Protein AF-A0A2V8TB92-F1 (afdb_monomer_lite)

Foldseek 3Di:
DWFDPDPPDIDDPDDDDPPDDDDVVCLVVVDPVTDDDDDPDPDDDDDDDNVRQVVVCVVPVVVVVVVVVNVVVVVVVVVVVVVVVVVVVVVVD

Sequence (93 aa):
MCRRAGERSSIVMEIYSADEFFGESSLVEPTSPREIAVALENTSLMSWTAAEIEQQVERQPEMGLAFIQMLARRLLDYEARIESLNREKCRER

Structure (mmCIF, N/CA/C/O backbone):
data_AF-A0A2V8TB92-F1
#
_entry.id   AF-A0A2V8TB92-F1
#
loop_
_atom_site.group_PDB
_atom_site.id
_atom_site.type_symbol
_atom_site.label_atom_id
_atom_site.label_alt_id
_atom_site.label_comp_id
_atom_site.label_asym_id
_atom_site.label_entity_id
_atom_site.label_seq_id
_atom_site.pdbx_PDB_ins_code
_atom_site.Cartn_x
_atom_site.Cartn_y
_atom_site.Cartn_z
_atom_site.occupancy
_atom_site.B_iso_or_equiv
_atom_site.auth_seq_id
_atom_site.auth_comp_id
_atom_site.auth_asym_id
_atom_site.auth_atom_id
_atom_site.pdbx_PDB_model_num
ATOM 1 N N . MET A 1 1 ? -0.721 -1.978 -9.502 1.00 84.88 1 MET A N 1
ATOM 2 C CA . MET A 1 1 ? -0.657 -0.500 -9.488 1.00 84.88 1 MET A CA 1
ATOM 3 C C . MET A 1 1 ? 0.168 -0.006 -10.665 1.00 84.88 1 MET A C 1
ATOM 5 O O . MET A 1 1 ? 1.247 -0.531 -10.932 1.00 84.88 1 MET A O 1
ATOM 9 N N . CYS A 1 2 ? -0.331 1.013 -11.355 1.00 84.81 2 CYS A N 1
ATOM 10 C CA . CYS A 1 2 ? 0.333 1.662 -12.476 1.00 84.81 2 CYS A CA 1
ATOM 11 C C . CYS A 1 2 ? 0.446 3.166 -12.223 1.00 84.81 2 CYS A C 1
ATOM 13 O O . CYS A 1 2 ? -0.466 3.776 -11.662 1.00 84.81 2 CYS A O 1
ATOM 15 N N . ARG A 1 3 ? 1.536 3.773 -12.696 1.00 83.19 3 ARG A N 1
ATOM 16 C CA . ARG A 1 3 ? 1.706 5.227 -12.717 1.00 83.19 3 ARG A CA 1
ATOM 17 C C . ARG A 1 3 ? 1.578 5.748 -14.140 1.00 83.19 3 ARG A C 1
ATOM 19 O O . ARG A 1 3 ? 2.189 5.210 -15.065 1.00 83.19 3 ARG A O 1
ATOM 26 N N . ARG A 1 4 ? 0.800 6.811 -14.330 1.00 81.31 4 ARG A N 1
ATOM 27 C CA . ARG A 1 4 ? 0.661 7.463 -15.637 1.00 81.31 4 ARG A CA 1
ATOM 28 C C . ARG A 1 4 ? 1.918 8.279 -15.954 1.00 81.31 4 ARG A C 1
ATOM 30 O O . ARG A 1 4 ? 2.268 9.187 -15.204 1.00 81.31 4 ARG A O 1
ATOM 37 N N . ALA A 1 5 ? 2.596 7.936 -17.048 1.00 75.69 5 ALA A N 1
ATOM 38 C CA . ALA A 1 5 ? 3.829 8.579 -17.509 1.00 75.69 5 ALA A CA 1
ATOM 39 C C . ALA A 1 5 ? 3.578 9.637 -18.605 1.00 75.69 5 ALA A C 1
ATOM 41 O O . ALA A 1 5 ? 4.407 10.520 -18.807 1.00 75.69 5 ALA A O 1
ATOM 42 N N . GLY A 1 6 ? 2.421 9.583 -19.271 1.00 73.81 6 GLY A N 1
ATOM 43 C CA . GLY A 1 6 ? 1.946 10.535 -20.281 1.00 73.81 6 GLY A CA 1
ATOM 44 C C . GLY A 1 6 ? 0.487 10.244 -20.653 1.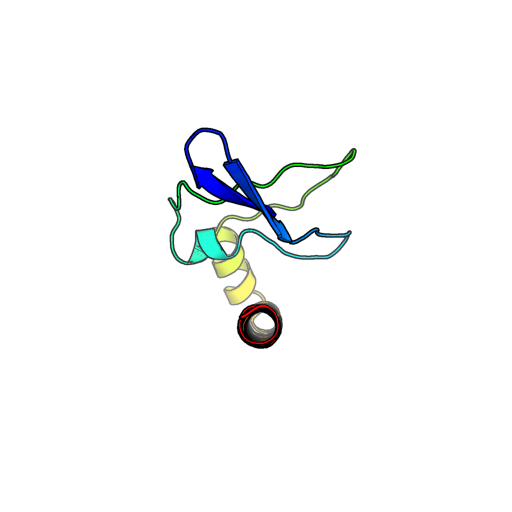00 73.81 6 GLY A C 1
ATOM 45 O O . GLY A 1 6 ? -0.137 9.375 -20.049 1.00 73.81 6 GLY A O 1
ATOM 46 N N . GLU A 1 7 ? -0.083 10.930 -21.650 1.00 70.50 7 GLU A N 1
ATOM 47 C CA . GLU A 1 7 ? -1.502 10.737 -22.022 1.00 70.50 7 GLU A CA 1
ATOM 48 C C . GLU A 1 7 ? -1.843 9.300 -22.451 1.00 70.50 7 GLU A C 1
ATOM 50 O O . GLU A 1 7 ? -2.960 8.843 -22.225 1.00 70.50 7 GLU A O 1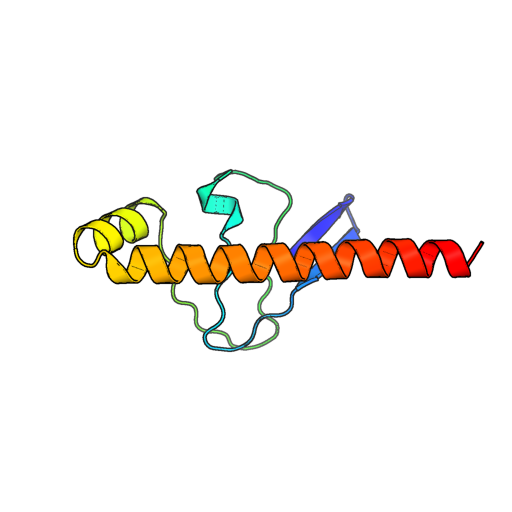
ATOM 55 N N . ARG A 1 8 ? -0.880 8.577 -23.040 1.00 74.50 8 ARG A N 1
ATOM 56 C CA . ARG A 1 8 ? -1.064 7.212 -23.569 1.00 74.50 8 ARG A CA 1
ATOM 57 C C . ARG A 1 8 ? -0.111 6.173 -22.980 1.00 74.50 8 ARG A C 1
ATOM 59 O O . ARG A 1 8 ? -0.079 5.045 -23.461 1.00 74.50 8 ARG A O 1
ATOM 66 N N . SER A 1 9 ? 0.686 6.538 -21.978 1.00 81.44 9 SER A N 1
ATOM 67 C CA . SER A 1 9 ? 1.669 5.633 -21.382 1.00 81.44 9 SER A CA 1
ATOM 68 C C . SER A 1 9 ? 1.450 5.480 -19.881 1.00 81.44 9 SER A C 1
ATOM 70 O O . SER A 1 9 ? 1.344 6.452 -19.128 1.00 81.44 9 SER A O 1
ATOM 72 N N . SER A 1 10 ? 1.406 4.226 -19.445 1.00 83.75 10 SER A N 1
ATOM 73 C CA . SER A 1 10 ? 1.383 3.826 -18.043 1.00 83.75 10 SER A CA 1
ATOM 74 C C . SER A 1 10 ? 2.535 2.872 -17.777 1.00 83.75 10 SER A C 1
ATOM 76 O O . SER A 1 10 ? 2.793 1.975 -18.577 1.00 83.75 10 SER A O 1
ATOM 78 N N . ILE A 1 11 ? 3.199 3.049 -16.645 1.00 87.19 11 ILE A N 1
ATOM 79 C CA . ILE A 1 11 ? 4.258 2.161 -16.178 1.00 87.19 11 ILE A CA 1
ATOM 80 C C . ILE A 1 11 ? 3.665 1.293 -15.075 1.00 87.19 11 ILE A C 1
ATOM 82 O O . ILE A 1 11 ? 3.083 1.821 -14.125 1.00 87.19 11 ILE A O 1
ATOM 86 N N . VAL A 1 12 ? 3.800 -0.027 -15.207 1.00 89.38 12 VAL A N 1
ATOM 87 C CA . VAL A 1 12 ? 3.451 -0.958 -14.130 1.00 89.38 12 VAL A CA 1
ATOM 88 C C . VAL A 1 12 ? 4.462 -0.761 -13.009 1.00 89.38 12 VAL A C 1
ATOM 90 O O . VAL A 1 12 ? 5.662 -0.957 -13.199 1.00 89.38 12 VAL A O 1
ATOM 93 N N . MET A 1 13 ? 3.974 -0.334 -11.849 1.00 85.69 13 MET A N 1
ATOM 94 C CA . MET A 1 13 ? 4.812 -0.130 -10.675 1.00 85.69 13 MET A CA 1
ATOM 95 C C . MET A 1 13 ? 4.910 -1.419 -9.874 1.00 85.69 13 MET A C 1
ATOM 97 O O . MET A 1 13 ? 6.012 -1.822 -9.525 1.00 85.69 13 MET A O 1
ATOM 101 N N . GLU A 1 14 ? 3.790 -2.091 -9.630 1.00 88.31 14 GLU A N 1
ATOM 102 C CA . GLU A 1 14 ? 3.742 -3.281 -8.779 1.00 88.31 14 GLU A CA 1
ATOM 103 C C . GLU A 1 14 ? 2.504 -4.127 -9.108 1.00 88.31 14 GLU A C 1
ATOM 105 O O . GLU A 1 14 ? 1.477 -3.590 -9.545 1.00 88.31 14 GLU A O 1
ATOM 110 N N . ILE A 1 15 ? 2.612 -5.442 -8.928 1.00 92.00 15 ILE A N 1
ATOM 111 C CA . ILE A 1 15 ? 1.518 -6.411 -9.053 1.00 92.00 15 ILE A CA 1
ATOM 112 C C . ILE A 1 15 ? 1.298 -6.984 -7.658 1.00 92.00 15 ILE A C 1
ATOM 114 O O . ILE A 1 15 ? 2.270 -7.351 -7.010 1.00 92.00 15 ILE A O 1
ATOM 118 N N . TYR A 1 16 ? 0.041 -7.028 -7.227 1.00 92.88 16 TYR A N 1
ATOM 119 C CA . TYR A 1 16 ? -0.340 -7.429 -5.877 1.00 92.88 16 TYR A CA 1
ATOM 120 C C . TYR A 1 16 ? -1.091 -8.752 -5.936 1.00 92.88 16 TYR A C 1
ATOM 122 O O . TYR A 1 16 ? -1.877 -8.975 -6.861 1.00 92.88 16 TYR A O 1
ATOM 130 N N . SER A 1 17 ? -0.850 -9.591 -4.942 1.00 93.75 17 SER A N 1
ATOM 131 C CA . SER A 1 17 ? -1.535 -10.851 -4.682 1.00 93.75 17 SER A CA 1
ATOM 132 C C . SER A 1 17 ? -2.528 -10.695 -3.527 1.00 93.75 17 SER A C 1
ATOM 134 O O . SER A 1 17 ? -2.683 -9.616 -2.950 1.00 93.75 17 SER A O 1
ATOM 136 N N . ALA A 1 18 ? -3.226 -11.782 -3.191 1.00 94.19 18 ALA A N 1
ATOM 137 C CA . ALA A 1 18 ? -4.056 -11.827 -1.994 1.00 94.19 18 ALA A CA 1
ATOM 138 C C . ALA A 1 18 ? -3.244 -11.456 -0.738 1.00 94.19 18 ALA A C 1
ATOM 140 O O . ALA A 1 18 ? -2.058 -11.769 -0.647 1.00 94.19 18 ALA A O 1
ATOM 141 N N . ASP A 1 19 ? -3.911 -10.796 0.210 1.00 89.69 19 ASP A N 1
ATOM 142 C CA . ASP A 1 19 ? -3.365 -10.348 1.500 1.00 89.69 19 ASP A CA 1
ATOM 143 C C . ASP A 1 19 ? -2.281 -9.252 1.436 1.00 89.69 19 ASP A C 1
ATOM 145 O O . ASP A 1 19 ? -1.704 -8.884 2.461 1.00 89.69 19 ASP A O 1
ATOM 149 N N . GLU A 1 20 ? -2.039 -8.661 0.262 1.00 90.94 20 GLU A N 1
ATOM 150 C CA . GLU A 1 20 ? -1.132 -7.521 0.110 1.00 90.94 20 GLU A CA 1
ATOM 151 C C . GLU A 1 20 ? -1.874 -6.176 0.119 1.00 90.94 20 GLU A C 1
ATOM 153 O O . GLU A 1 20 ? -2.928 -5.999 -0.495 1.00 90.94 20 GLU A O 1
ATOM 158 N N . PHE A 1 21 ? -1.288 -5.184 0.792 1.00 89.88 21 PHE A N 1
ATOM 159 C CA . PHE A 1 21 ? -1.836 -3.828 0.878 1.00 89.88 21 PHE A CA 1
ATOM 160 C C . PHE A 1 21 ? -1.374 -2.949 -0.284 1.00 89.88 21 PHE A C 1
ATOM 162 O O . PHE A 1 21 ? -0.234 -3.061 -0.733 1.00 89.88 21 PHE A O 1
ATOM 169 N N . PHE A 1 22 ? -2.211 -2.005 -0.713 1.00 90.25 22 PHE A N 1
ATOM 170 C CA . PHE A 1 22 ? -1.864 -0.954 -1.676 1.00 90.25 22 PHE A CA 1
ATOM 171 C C . PHE A 1 22 ? -2.704 0.308 -1.452 1.00 90.25 22 PHE A C 1
ATOM 173 O O . PHE A 1 22 ? -3.715 0.275 -0.754 1.00 90.25 22 PHE A O 1
ATOM 180 N N . GLY A 1 23 ? -2.309 1.412 -2.088 1.00 87.38 23 GLY A N 1
ATOM 181 C CA . GLY A 1 23 ? -3.032 2.687 -2.011 1.00 87.38 23 GLY A CA 1
ATOM 182 C C . GLY A 1 23 ? -2.606 3.562 -0.833 1.00 87.38 23 GLY A C 1
ATOM 183 O O . GLY A 1 23 ? -3.261 4.557 -0.534 1.00 87.38 23 GLY A O 1
ATOM 184 N N . GLU A 1 24 ? -1.485 3.233 -0.195 1.00 85.38 24 GLU A N 1
ATOM 185 C CA . GLU A 1 24 ? -0.871 3.972 0.908 1.00 85.38 24 GLU A CA 1
ATOM 186 C C . GLU A 1 24 ? -0.554 5.431 0.555 1.00 85.38 24 GLU A C 1
ATOM 188 O O . GLU A 1 24 ? -0.579 6.301 1.422 1.00 85.38 24 GLU A O 1
ATOM 193 N N . SER A 1 25 ? -0.315 5.722 -0.726 1.00 80.94 25 SER A N 1
ATOM 194 C CA . SER A 1 25 ? -0.083 7.075 -1.231 1.00 80.94 25 SER A CA 1
ATOM 195 C C . SER A 1 25 ? -1.259 8.010 -0.951 1.00 80.94 25 SER A C 1
ATOM 197 O O . SER A 1 25 ? -1.042 9.190 -0.685 1.00 80.94 25 SER A O 1
ATOM 199 N N . SER A 1 26 ? -2.487 7.484 -0.915 1.00 81.81 26 SER A N 1
ATOM 200 C CA . SER A 1 26 ? -3.695 8.255 -0.599 1.00 81.81 26 SER A CA 1
ATOM 201 C C . SER A 1 26 ? -3.766 8.716 0.860 1.00 81.81 26 SER A C 1
ATOM 203 O O . SER A 1 26 ? -4.467 9.682 1.154 1.00 81.81 26 SER A O 1
ATOM 205 N N . LEU A 1 27 ? -3.013 8.077 1.765 1.00 79.06 27 LEU A N 1
ATOM 206 C CA . LEU A 1 27 ? -2.901 8.506 3.164 1.00 79.06 27 LEU A CA 1
ATOM 207 C C . LEU A 1 27 ? -2.029 9.759 3.309 1.00 79.06 27 LEU A C 1
ATOM 209 O O . LEU A 1 27 ? -2.194 10.514 4.261 1.00 79.06 27 LEU A O 1
ATOM 213 N N . VAL A 1 28 ? -1.102 9.982 2.372 1.00 76.94 28 VAL A N 1
ATOM 214 C CA . VAL A 1 28 ? -0.167 11.120 2.388 1.00 76.94 28 VAL A CA 1
ATOM 215 C C . VAL A 1 28 ? -0.641 12.233 1.453 1.00 76.94 28 VAL A C 1
ATOM 217 O O . VAL A 1 28 ? -0.610 13.407 1.814 1.00 76.94 28 VAL A O 1
ATOM 220 N N . GLU A 1 29 ? -1.100 11.869 0.255 1.00 77.69 29 GLU A N 1
ATOM 221 C CA . GLU A 1 29 ? -1.621 12.778 -0.764 1.00 77.69 29 GLU A CA 1
ATOM 222 C C . GLU A 1 29 ? -2.963 12.233 -1.300 1.00 77.69 29 GLU A C 1
ATOM 224 O O . GLU A 1 29 ? -2.993 11.488 -2.285 1.00 77.69 29 GLU A O 1
ATOM 229 N N . PRO A 1 30 ? -4.098 12.612 -0.680 1.00 67.81 30 PRO A N 1
ATOM 230 C CA . PRO A 1 30 ? -5.422 12.053 -0.988 1.00 67.81 30 PRO A CA 1
ATOM 231 C C . PRO A 1 30 ? -5.868 12.222 -2.445 1.00 67.81 30 PRO A C 1
ATOM 233 O O . PRO A 1 30 ? -6.730 11.496 -2.934 1.00 67.81 30 PRO A O 1
ATOM 236 N N . THR A 1 31 ? -5.282 13.183 -3.156 1.00 65.69 31 THR A N 1
ATOM 237 C CA . THR A 1 31 ? -5.586 13.495 -4.553 1.00 65.69 31 THR A CA 1
ATOM 238 C C . THR A 1 31 ? -4.333 13.431 -5.413 1.00 65.69 31 THR A C 1
ATOM 240 O O . THR A 1 31 ? -4.004 14.411 -6.077 1.00 65.69 31 THR A O 1
ATOM 243 N N . SER A 1 32 ? -3.626 12.298 -5.426 1.00 65.50 32 SER A N 1
ATOM 244 C CA . SER A 1 32 ? -2.545 12.084 -6.394 1.00 65.50 32 SER A CA 1
ATOM 245 C C . SER A 1 32 ? -3.120 11.571 -7.727 1.00 65.50 32 SER A C 1
ATOM 247 O O . SER A 1 32 ? -3.479 10.398 -7.843 1.00 65.50 32 SER A O 1
ATOM 249 N N . PRO A 1 33 ? -3.218 12.395 -8.792 1.00 63.84 33 PRO A N 1
ATOM 250 C CA . PRO A 1 33 ? -3.931 12.033 -10.026 1.00 63.84 33 PRO A CA 1
ATOM 251 C C . PRO A 1 33 ? -3.178 11.016 -10.906 1.00 63.84 33 PRO A C 1
ATOM 253 O O . PRO A 1 33 ? -3.559 10.771 -12.058 1.00 63.84 33 PRO A O 1
ATOM 256 N N . ARG A 1 34 ? -2.053 10.481 -10.416 1.00 74.69 34 ARG A N 1
ATOM 257 C CA . ARG A 1 34 ? -1.080 9.734 -11.220 1.00 74.69 34 ARG A CA 1
ATOM 258 C C . ARG A 1 34 ? -1.057 8.238 -10.944 1.00 74.69 34 ARG A C 1
ATOM 260 O O . ARG A 1 34 ? -0.471 7.530 -11.763 1.00 74.69 34 ARG A O 1
ATOM 267 N N . GLU A 1 35 ? -1.678 7.761 -9.869 1.00 83.50 35 GLU A N 1
ATOM 268 C CA . GLU A 1 35 ? -1.704 6.338 -9.516 1.00 83.50 35 GLU A CA 1
ATOM 269 C C . GLU A 1 35 ? -3.056 5.706 -9.832 1.00 83.50 35 GLU A C 1
ATOM 271 O O 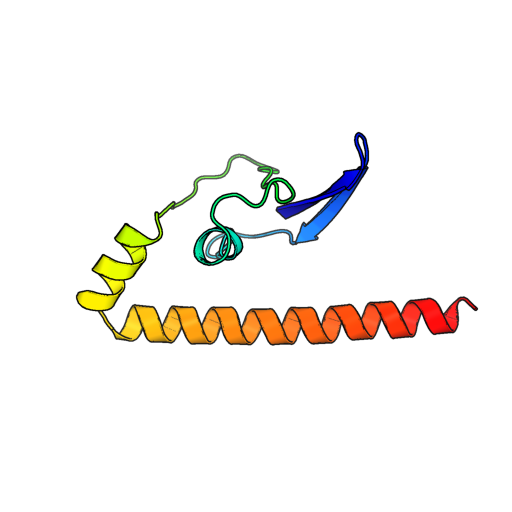. GLU A 1 35 ? -4.112 6.284 -9.595 1.00 83.50 35 GLU A O 1
ATOM 276 N N . ILE A 1 36 ? -3.008 4.521 -10.439 1.00 87.62 36 ILE A N 1
ATOM 277 C CA . ILE A 1 36 ? -4.183 3.768 -10.869 1.00 87.62 36 ILE A CA 1
ATOM 278 C C . ILE A 1 36 ? -3.992 2.312 -10.443 1.00 87.62 36 ILE A C 1
ATOM 280 O O . ILE A 1 36 ? -2.923 1.727 -10.640 1.00 87.62 36 ILE A O 1
ATOM 284 N N . ALA A 1 37 ? -5.038 1.703 -9.895 1.00 90.62 37 ALA A N 1
ATOM 285 C CA . ALA A 1 37 ? -5.112 0.265 -9.682 1.00 90.62 37 ALA A CA 1
ATOM 286 C C . ALA A 1 37 ? -6.048 -0.353 -10.728 1.00 90.62 37 ALA A C 1
ATOM 288 O O . ALA A 1 37 ? -7.125 0.175 -10.992 1.00 90.62 37 ALA A O 1
ATOM 289 N N . VAL A 1 38 ? -5.616 -1.453 -11.342 1.00 92.44 38 VAL A N 1
ATOM 290 C CA . VAL A 1 38 ? -6.395 -2.205 -12.333 1.00 92.44 38 VAL A CA 1
ATOM 291 C C . VAL A 1 38 ? -6.428 -3.652 -11.870 1.00 92.44 38 VAL A C 1
ATOM 293 O O . VAL A 1 38 ? -5.370 -4.228 -11.617 1.00 92.44 38 VAL A O 1
ATOM 296 N N . ALA A 1 39 ? -7.627 -4.216 -11.739 1.00 95.50 39 ALA A N 1
ATOM 297 C CA . ALA A 1 39 ? -7.799 -5.632 -11.447 1.00 95.50 39 ALA A CA 1
ATOM 298 C C . ALA A 1 39 ? -7.434 -6.454 -12.694 1.00 95.50 39 ALA A C 1
ATOM 300 O O . ALA A 1 39 ? -7.939 -6.183 -13.784 1.00 95.50 39 ALA A O 1
ATOM 301 N N . LEU A 1 40 ? -6.529 -7.424 -12.538 1.00 94.44 40 LEU A N 1
ATOM 302 C CA . LEU A 1 40 ? -6.116 -8.330 -13.619 1.00 94.44 40 LEU A CA 1
ATOM 303 C C . LEU A 1 40 ? -7.033 -9.558 -13.730 1.00 94.44 40 LEU A C 1
ATOM 305 O O . LEU A 1 40 ? -7.055 -10.223 -14.762 1.00 94.44 40 LEU A O 1
ATOM 309 N N . GLU A 1 41 ? -7.800 -9.831 -12.678 1.00 95.69 41 GLU A N 1
ATOM 310 C CA . GLU A 1 41 ? -8.732 -10.947 -12.554 1.00 95.69 41 GLU A CA 1
ATOM 311 C C . GLU A 1 41 ? -9.950 -10.539 -11.707 1.00 95.69 41 GLU A C 1
ATOM 313 O O . GLU A 1 41 ? -10.085 -9.379 -11.312 1.00 95.69 41 GLU A O 1
ATOM 318 N N . ASN A 1 42 ? -10.857 -11.481 -11.431 1.00 96.62 42 ASN A N 1
ATOM 319 C CA . ASN A 1 42 ? -11.961 -11.245 -10.502 1.00 96.62 42 ASN A CA 1
ATOM 320 C C . ASN A 1 42 ? -11.410 -11.065 -9.082 1.00 96.62 42 ASN A C 1
ATOM 322 O O . ASN A 1 42 ? -11.107 -12.037 -8.396 1.00 96.62 42 ASN A O 1
ATOM 326 N N . THR A 1 43 ? -11.300 -9.813 -8.645 1.00 96.12 43 THR A N 1
ATOM 327 C CA . THR A 1 43 ? -10.692 -9.444 -7.364 1.00 96.12 43 THR A CA 1
ATOM 328 C C . THR A 1 43 ? -11.745 -8.924 -6.390 1.00 96.12 43 THR A C 1
ATOM 330 O O . THR A 1 43 ? -12.589 -8.104 -6.746 1.00 96.12 43 THR A O 1
ATOM 333 N N . SER A 1 44 ? -11.676 -9.372 -5.136 1.00 96.62 44 SER A N 1
ATOM 334 C CA . SER A 1 44 ? -12.359 -8.731 -4.008 1.00 96.62 44 SER A CA 1
ATOM 335 C C . SER A 1 44 ? -11.347 -7.945 -3.190 1.00 96.62 44 SER A C 1
ATOM 337 O O . SER A 1 44 ? -10.243 -8.424 -2.949 1.00 96.62 44 SER A O 1
ATOM 339 N N . LEU A 1 45 ? -11.723 -6.735 -2.786 1.00 95.19 45 LEU A N 1
ATOM 340 C CA . LEU A 1 45 ? -10.863 -5.834 -2.031 1.00 95.19 45 LEU A CA 1
ATOM 341 C C . LEU A 1 45 ? -11.509 -5.509 -0.694 1.00 95.19 45 LEU A C 1
ATOM 343 O O . LEU A 1 45 ? -12.716 -5.279 -0.622 1.00 95.19 45 LEU A O 1
ATOM 347 N N . MET A 1 46 ? -10.679 -5.424 0.339 1.00 94.19 46 MET A N 1
ATOM 348 C CA . MET A 1 46 ? -11.024 -4.679 1.537 1.00 94.19 46 MET A CA 1
ATOM 349 C C . MET A 1 46 ? -10.469 -3.264 1.385 1.00 94.19 46 MET A C 1
ATOM 351 O O . MET A 1 46 ? -9.303 -3.082 1.040 1.00 94.19 46 MET A O 1
ATOM 355 N N . SER A 1 47 ? -11.322 -2.266 1.591 1.00 92.56 47 SER A N 1
ATOM 356 C CA . SER A 1 47 ? -10.972 -0.856 1.451 1.00 92.56 47 SER A CA 1
ATOM 357 C C . SER A 1 47 ? -11.258 -0.118 2.744 1.00 92.56 47 SER A C 1
ATOM 359 O O . SER A 1 47 ? -12.314 -0.326 3.339 1.00 92.56 47 SER A O 1
ATOM 361 N N . TRP A 1 48 ? -10.364 0.794 3.106 1.00 91.38 48 TRP A N 1
ATOM 362 C CA . TRP A 1 48 ? -10.553 1.702 4.226 1.00 91.38 48 TRP A CA 1
ATOM 363 C C . TRP A 1 48 ? -10.159 3.114 3.834 1.00 91.38 48 TRP A C 1
ATOM 365 O O . TRP A 1 48 ? -9.246 3.336 3.038 1.00 91.38 48 TRP A O 1
ATOM 375 N N . THR A 1 49 ? -10.837 4.069 4.442 1.00 90.75 49 THR A N 1
ATOM 376 C CA . THR A 1 49 ? -10.435 5.468 4.493 1.00 90.75 49 THR A CA 1
ATOM 377 C C . THR A 1 49 ? -9.354 5.677 5.557 1.00 90.75 49 THR A C 1
ATOM 379 O O . THR A 1 49 ? -9.212 4.876 6.482 1.00 90.75 49 THR A O 1
ATOM 382 N N . ALA A 1 50 ? -8.618 6.790 5.470 1.00 88.62 50 ALA A N 1
ATOM 383 C CA . ALA A 1 50 ? -7.650 7.170 6.503 1.00 88.62 50 ALA A CA 1
ATOM 384 C C . ALA A 1 50 ? -8.297 7.241 7.899 1.00 88.62 50 ALA A C 1
ATOM 386 O O . ALA A 1 50 ? -7.762 6.685 8.851 1.00 88.62 50 ALA A O 1
ATOM 387 N N . ALA A 1 51 ? -9.498 7.822 7.995 1.00 91.94 51 ALA A N 1
ATOM 388 C CA . ALA A 1 51 ? -10.239 7.934 9.251 1.00 91.94 51 ALA A CA 1
ATOM 389 C C . ALA A 1 51 ? -10.630 6.567 9.846 1.00 91.94 51 ALA A C 1
ATOM 391 O O . ALA A 1 51 ? -10.600 6.384 11.062 1.00 91.94 51 ALA A O 1
ATOM 392 N N . GLU A 1 52 ? -10.985 5.587 9.008 1.00 93.50 52 GLU A N 1
ATOM 393 C CA . GLU A 1 52 ? -11.261 4.222 9.474 1.00 93.50 52 GLU A CA 1
ATOM 394 C C . GLU A 1 52 ? -9.993 3.540 9.992 1.00 93.50 52 GLU A C 1
ATOM 396 O O . GLU A 1 52 ? -10.051 2.866 11.019 1.00 93.50 52 GLU A O 1
ATOM 401 N N . ILE A 1 53 ? -8.849 3.747 9.331 1.00 91.19 53 ILE A N 1
ATOM 402 C CA . ILE A 1 53 ? -7.556 3.239 9.807 1.00 91.19 53 ILE A CA 1
ATOM 403 C C . ILE A 1 53 ? -7.196 3.884 11.149 1.00 91.19 53 ILE A C 1
ATOM 405 O O . ILE A 1 53 ? -6.869 3.167 12.091 1.00 91.19 53 ILE A O 1
ATOM 409 N N . GLU A 1 54 ? -7.306 5.207 11.272 1.00 92.19 54 GLU A N 1
ATOM 410 C CA . GLU A 1 54 ? -7.036 5.941 12.516 1.00 92.19 54 GLU A CA 1
ATOM 411 C C . GLU A 1 54 ? -7.889 5.413 13.676 1.00 92.19 54 GLU A C 1
ATOM 413 O O . GLU A 1 54 ? -7.353 5.053 14.724 1.00 92.19 54 GLU A O 1
ATOM 418 N N . GLN A 1 55 ? -9.199 5.251 13.463 1.00 95.81 55 GLN A N 1
ATOM 419 C CA . GLN A 1 55 ? -10.098 4.701 14.479 1.00 95.81 55 GLN A CA 1
ATOM 420 C C . GLN A 1 55 ? -9.732 3.260 14.875 1.00 95.81 55 GLN A C 1
ATOM 422 O O . GLN A 1 55 ? -9.888 2.876 16.038 1.00 95.81 55 GLN A O 1
ATOM 427 N N . GLN A 1 56 ? -9.277 2.435 13.928 1.00 93.50 56 GLN A N 1
ATOM 428 C CA . GLN A 1 56 ? -8.825 1.077 14.236 1.00 93.50 56 GLN A CA 1
ATOM 429 C C . GLN A 1 56 ? -7.528 1.085 15.042 1.00 93.50 56 GLN A C 1
ATOM 431 O O . GLN A 1 56 ? -7.423 0.345 16.016 1.00 93.50 56 GLN A O 1
ATOM 436 N N . VAL A 1 57 ? -6.577 1.957 14.705 1.00 95.00 57 VAL A N 1
ATOM 437 C CA . VAL A 1 57 ? -5.317 2.103 15.447 1.00 95.00 57 VAL A CA 1
ATOM 438 C C . VAL A 1 57 ? -5.559 2.613 16.869 1.00 95.00 57 VAL A C 1
ATOM 440 O O . VAL A 1 57 ? -4.921 2.127 17.799 1.00 95.00 57 VAL A O 1
ATOM 443 N N . GLU A 1 58 ? -6.509 3.529 17.076 1.00 96.50 58 GLU A N 1
ATOM 444 C CA . GLU A 1 58 ? -6.900 3.978 18.421 1.00 96.50 58 GLU A CA 1
ATOM 445 C C . GLU A 1 58 ? -7.446 2.835 19.285 1.00 96.50 58 GLU A C 1
ATOM 447 O O . GLU A 1 58 ? -7.172 2.768 20.484 1.00 96.50 58 GLU A O 1
ATOM 452 N N . ARG A 1 59 ? -8.220 1.925 18.683 1.00 96.88 59 ARG A N 1
ATOM 453 C CA . ARG A 1 59 ? -8.782 0.753 19.372 1.00 96.88 59 ARG A CA 1
ATOM 454 C C . ARG A 1 59 ? -7.755 -0.357 19.571 1.00 96.88 59 ARG A C 1
ATOM 456 O O . ARG A 1 59 ? -7.835 -1.076 20.564 1.00 96.88 59 ARG A O 1
ATOM 463 N N . GLN A 1 60 ? -6.836 -0.505 18.623 1.00 96.81 60 GLN A N 1
ATOM 464 C CA . GLN A 1 60 ? -5.870 -1.590 18.551 1.00 96.81 60 GLN A CA 1
ATOM 465 C C . GLN A 1 60 ? -4.487 -1.063 18.107 1.00 96.81 60 GLN A C 1
ATOM 467 O O . GLN A 1 60 ? -4.125 -1.158 16.928 1.00 96.81 60 GLN A O 1
ATOM 472 N N . PRO A 1 61 ? -3.682 -0.511 19.035 1.00 95.50 61 PRO A N 1
ATOM 473 C CA . PRO A 1 61 ? -2.408 0.136 18.707 1.00 95.50 61 PRO A CA 1
ATOM 474 C C . PRO A 1 61 ? -1.389 -0.770 18.002 1.00 95.50 61 PRO A C 1
ATOM 476 O O . PRO A 1 61 ? -0.591 -0.296 17.189 1.00 95.50 61 PRO A O 1
ATOM 479 N N . GLU A 1 62 ? -1.412 -2.079 18.264 1.00 96.25 62 GLU A N 1
ATOM 480 C CA . GLU A 1 62 ? -0.540 -3.051 17.601 1.00 96.25 62 GLU A CA 1
ATOM 481 C C . GLU A 1 62 ? -0.768 -3.121 16.085 1.00 96.25 62 GLU A C 1
ATOM 483 O O . GLU A 1 62 ? 0.178 -3.377 15.338 1.00 96.25 62 GLU A O 1
ATOM 488 N N . MET A 1 63 ? -1.981 -2.812 15.614 1.00 92.38 63 MET A N 1
ATOM 489 C CA . MET A 1 63 ? -2.281 -2.714 14.186 1.00 92.38 63 MET A CA 1
ATOM 490 C C . MET A 1 63 ? -1.523 -1.544 13.551 1.00 92.38 63 MET A C 1
ATOM 492 O O . MET A 1 63 ? -0.954 -1.682 12.469 1.00 92.38 63 MET A O 1
ATOM 496 N N . GLY A 1 64 ? -1.441 -0.409 14.252 1.00 91.88 64 GLY A N 1
ATOM 497 C CA . GLY A 1 64 ? -0.668 0.750 13.804 1.00 91.88 64 GLY A CA 1
ATOM 498 C C . GLY A 1 64 ? 0.822 0.437 13.682 1.00 91.88 64 GLY A C 1
ATOM 499 O O . GLY A 1 64 ? 1.453 0.789 12.685 1.00 91.88 64 GLY A O 1
ATOM 500 N N . LEU A 1 65 ? 1.380 -0.296 14.652 1.00 94.81 65 LEU A N 1
ATOM 501 C CA . LEU A 1 65 ? 2.771 -0.749 14.582 1.00 94.81 65 LEU A CA 1
ATOM 502 C C . LEU A 1 65 ? 3.004 -1.687 13.388 1.00 94.81 65 LEU A C 1
ATOM 504 O O . LEU A 1 65 ? 4.003 -1.531 12.683 1.00 94.81 65 LEU A O 1
ATOM 508 N N . ALA A 1 66 ? 2.084 -2.620 13.136 1.00 92.50 66 ALA A N 1
ATOM 509 C CA . ALA A 1 66 ? 2.160 -3.524 11.990 1.00 92.50 66 ALA A CA 1
ATOM 510 C C . ALA A 1 66 ? 2.135 -2.759 10.654 1.00 92.50 66 ALA A C 1
ATOM 512 O O . ALA A 1 66 ? 2.955 -3.036 9.777 1.00 92.50 66 ALA A O 1
ATOM 513 N N . PHE A 1 67 ? 1.275 -1.742 10.518 1.00 89.38 67 PHE A N 1
ATOM 514 C CA . PHE A 1 67 ? 1.257 -0.872 9.338 1.00 89.38 67 PHE A CA 1
ATOM 515 C C . PHE A 1 67 ? 2.586 -0.144 9.130 1.00 89.38 67 PHE A C 1
ATOM 517 O O . PHE A 1 67 ? 3.113 -0.137 8.018 1.00 89.38 67 PHE A O 1
ATOM 524 N N . ILE A 1 68 ? 3.165 0.427 10.190 1.00 91.31 68 ILE A N 1
ATOM 525 C CA . ILE A 1 68 ? 4.462 1.113 10.109 1.00 91.31 68 ILE A CA 1
ATOM 526 C C . ILE A 1 68 ? 5.561 0.142 9.669 1.00 91.31 68 ILE A C 1
ATOM 528 O O . ILE A 1 68 ? 6.352 0.471 8.787 1.00 91.31 68 ILE A O 1
ATOM 532 N N . GLN A 1 69 ? 5.608 -1.061 10.247 1.00 94.12 69 GLN A N 1
ATOM 533 C CA . GLN A 1 69 ? 6.592 -2.082 9.879 1.00 94.12 69 GLN A CA 1
ATOM 534 C C . GLN A 1 69 ? 6.453 -2.511 8.414 1.00 94.12 69 GLN A C 1
ATOM 536 O O . GLN A 1 69 ? 7.456 -2.602 7.705 1.00 94.12 69 GLN A O 1
ATOM 541 N N . MET A 1 70 ? 5.220 -2.724 7.949 1.00 90.75 70 MET A N 1
ATOM 542 C CA . MET A 1 70 ? 4.921 -3.049 6.555 1.00 90.75 70 MET A CA 1
ATOM 543 C C . MET A 1 70 ? 5.382 -1.934 5.606 1.00 90.75 70 MET A C 1
ATOM 545 O O . MET A 1 70 ? 6.092 -2.204 4.638 1.00 90.75 70 MET A O 1
ATOM 549 N N . LEU A 1 71 ? 5.030 -0.677 5.892 1.00 88.94 71 LEU A N 1
ATOM 550 C CA . LEU A 1 71 ? 5.415 0.469 5.064 1.00 88.94 71 LEU A CA 1
ATOM 551 C C . LEU A 1 71 ? 6.935 0.673 5.045 1.00 88.94 71 LEU A C 1
ATOM 553 O O . LEU A 1 71 ? 7.510 0.897 3.982 1.00 88.94 71 LEU A O 1
ATOM 557 N N . ALA A 1 72 ? 7.600 0.536 6.194 1.00 92.75 72 ALA A N 1
ATOM 558 C CA . ALA A 1 72 ? 9.055 0.620 6.284 1.00 92.75 72 ALA A CA 1
ATOM 559 C C . ALA A 1 72 ? 9.739 -0.459 5.435 1.00 92.75 72 ALA A C 1
ATOM 561 O O . ALA A 1 72 ? 10.698 -0.164 4.723 1.00 92.75 72 ALA A O 1
ATOM 562 N N . ARG A 1 73 ? 9.223 -1.697 5.457 1.00 91.88 73 ARG A N 1
ATOM 563 C CA . ARG A 1 73 ? 9.727 -2.779 4.604 1.00 91.88 73 ARG A CA 1
ATOM 564 C C . ARG A 1 73 ? 9.597 -2.424 3.125 1.00 91.88 73 ARG A C 1
ATOM 566 O O . ARG A 1 73 ? 10.569 -2.540 2.387 1.00 91.88 73 ARG A O 1
ATOM 573 N N . ARG A 1 74 ? 8.432 -1.918 2.723 1.00 88.19 74 ARG 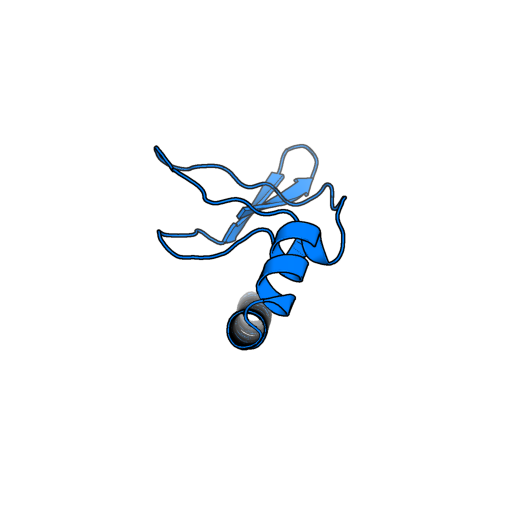A N 1
ATOM 574 C CA . ARG A 1 74 ? 8.158 -1.552 1.332 1.00 88.19 74 ARG A CA 1
ATOM 575 C C . ARG A 1 74 ? 9.066 -0.434 0.821 1.00 88.19 74 ARG A C 1
ATOM 577 O O . ARG A 1 74 ? 9.535 -0.490 -0.311 1.00 88.19 74 ARG A O 1
ATOM 584 N N . LEU A 1 75 ? 9.356 0.562 1.660 1.00 89.44 75 LEU A N 1
ATOM 585 C CA . LEU A 1 75 ? 10.284 1.643 1.317 1.00 89.44 75 LEU A CA 1
ATOM 586 C C . LEU A 1 75 ? 11.701 1.121 1.039 1.00 89.44 75 LEU A C 1
ATOM 588 O O . LEU A 1 75 ? 12.319 1.560 0.071 1.00 89.44 75 LEU A O 1
ATOM 592 N N . LEU A 1 76 ? 12.183 0.158 1.829 1.00 92.00 76 LEU A N 1
ATOM 593 C CA . LEU A 1 76 ? 13.482 -0.485 1.597 1.00 92.00 76 LEU A CA 1
ATOM 594 C C . LEU A 1 76 ? 13.502 -1.271 0.277 1.00 92.00 76 LEU A C 1
ATOM 596 O O . LEU A 1 76 ? 14.477 -1.204 -0.472 1.00 92.00 76 LEU A O 1
ATOM 600 N N . ASP A 1 77 ? 12.416 -1.978 -0.042 1.00 88.81 77 ASP A N 1
ATOM 601 C CA . ASP A 1 77 ? 12.301 -2.721 -1.302 1.00 88.81 77 ASP A CA 1
ATOM 602 C C . ASP A 1 77 ? 12.277 -1.770 -2.516 1.00 88.81 77 ASP A C 1
ATOM 604 O O . ASP A 1 77 ? 12.917 -2.030 -3.543 1.00 88.81 77 ASP A O 1
ATOM 608 N N . TYR A 1 78 ? 11.600 -0.622 -2.397 1.00 86.12 78 TYR A N 1
ATOM 609 C CA . TYR A 1 78 ? 11.624 0.428 -3.417 1.00 86.12 78 TYR A CA 1
ATOM 610 C C . TYR A 1 78 ? 13.015 1.040 -3.598 1.00 86.12 78 TYR A C 1
ATOM 612 O O . TYR A 1 78 ? 13.442 1.230 -4.740 1.00 86.12 78 TYR A O 1
ATOM 620 N N . GLU A 1 79 ? 13.736 1.314 -2.511 1.00 89.19 79 GLU A N 1
ATOM 621 C CA . GLU A 1 79 ? 15.110 1.823 -2.555 1.00 89.19 79 GLU A CA 1
ATOM 622 C C . GLU A 1 79 ? 16.029 0.856 -3.315 1.00 89.19 79 GLU A C 1
ATOM 624 O O . GLU A 1 79 ? 16.647 1.241 -4.313 1.00 89.19 79 GLU A O 1
ATOM 6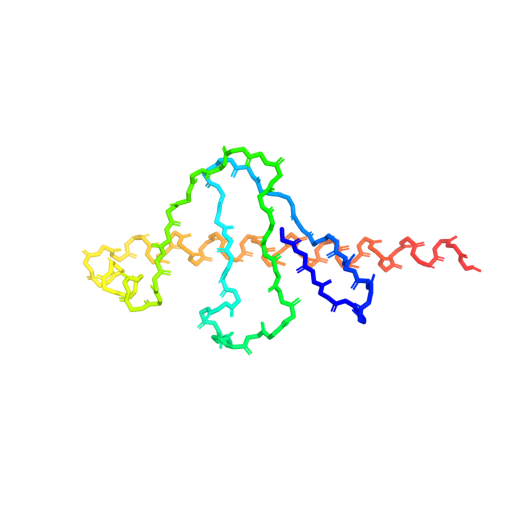29 N N . ALA A 1 80 ? 16.017 -0.429 -2.949 1.00 88.38 80 ALA A N 1
ATOM 630 C CA . ALA A 1 80 ? 16.810 -1.463 -3.615 1.00 88.38 80 ALA A CA 1
ATOM 631 C C . ALA A 1 80 ? 16.508 -1.562 -5.123 1.00 88.38 80 ALA A C 1
ATOM 633 O O . ALA A 1 80 ? 17.410 -1.746 -5.952 1.00 88.38 80 ALA A O 1
ATOM 634 N N . ARG A 1 81 ? 15.236 -1.409 -5.505 1.00 86.25 81 ARG A N 1
ATOM 635 C CA . ARG A 1 81 ? 14.798 -1.468 -6.902 1.00 86.25 81 ARG A CA 1
ATOM 636 C C . ARG A 1 81 ? 15.227 -0.239 -7.704 1.00 86.25 81 ARG A C 1
ATOM 638 O O . ARG A 1 81 ? 15.654 -0.386 -8.851 1.00 86.25 81 ARG A O 1
ATOM 645 N N . ILE A 1 82 ? 15.168 0.956 -7.113 1.00 86.50 82 ILE A N 1
ATOM 646 C CA . ILE A 1 82 ? 15.691 2.191 -7.723 1.00 86.50 82 ILE A CA 1
ATOM 647 C C . ILE A 1 82 ? 17.194 2.059 -7.972 1.00 86.50 82 ILE A C 1
ATOM 649 O O . ILE A 1 82 ? 17.676 2.391 -9.059 1.00 86.50 82 ILE A O 1
ATOM 653 N N . GLU A 1 83 ? 17.938 1.532 -7.003 1.00 87.38 83 GLU A N 1
ATOM 654 C CA . GLU A 1 83 ? 19.366 1.303 -7.180 1.00 87.38 83 GLU A CA 1
ATOM 655 C C . GLU A 1 83 ? 19.673 0.303 -8.302 1.00 87.38 83 GLU A C 1
ATOM 657 O O . GLU A 1 83 ? 20.609 0.520 -9.076 1.00 87.38 83 GLU A O 1
ATOM 662 N N . SER A 1 84 ? 18.898 -0.784 -8.415 1.00 85.12 84 SER A N 1
ATOM 663 C CA . SER A 1 84 ? 19.071 -1.767 -9.494 1.00 85.12 84 SER A CA 1
ATOM 664 C C . SER A 1 84 ? 18.894 -1.130 -10.870 1.00 85.12 84 SER A C 1
ATOM 666 O O . SER A 1 84 ? 19.760 -1.284 -11.729 1.00 85.12 84 SER A O 1
ATOM 668 N N . LEU A 1 85 ? 17.838 -0.327 -11.045 1.00 82.69 85 LEU A N 1
ATOM 669 C CA . LEU A 1 85 ? 17.572 0.396 -12.293 1.00 82.69 85 LEU A CA 1
ATOM 670 C C . LEU A 1 85 ? 18.709 1.356 -12.665 1.00 82.69 85 LEU A C 1
ATOM 672 O O . LEU A 1 85 ? 19.063 1.480 -13.838 1.00 82.69 85 LEU A O 1
ATOM 676 N N . ASN A 1 86 ? 19.302 2.035 -11.679 1.00 81.69 86 ASN A N 1
ATOM 677 C CA . ASN A 1 86 ? 20.456 2.903 -11.917 1.00 81.69 86 ASN A CA 1
ATOM 678 C C . ASN A 1 86 ? 21.681 2.103 -12.379 1.00 81.69 86 ASN A C 1
ATOM 680 O O . ASN A 1 86 ? 22.366 2.516 -13.315 1.00 81.69 86 ASN A O 1
ATOM 684 N N . ARG A 1 87 ? 21.948 0.945 -11.761 1.00 79.75 87 ARG A N 1
ATOM 685 C CA . ARG A 1 87 ? 23.063 0.066 -12.148 1.00 79.75 87 ARG A CA 1
ATOM 686 C C . ARG A 1 87 ? 22.884 -0.515 -13.550 1.00 79.75 87 ARG A C 1
ATOM 688 O O . ARG A 1 87 ? 23.851 -0.551 -14.307 1.00 79.75 87 ARG A O 1
ATOM 695 N N . GLU A 1 88 ? 21.675 -0.937 -13.907 1.00 73.88 88 GLU A N 1
ATOM 696 C CA . GLU A 1 88 ? 21.343 -1.437 -15.248 1.00 73.88 88 GLU A CA 1
ATOM 697 C C . GLU A 1 88 ? 21.560 -0.357 -16.314 1.00 73.88 88 GLU A C 1
ATOM 699 O O . GLU A 1 88 ? 22.303 -0.584 -17.268 1.00 73.88 88 GLU A O 1
ATOM 704 N N . LYS A 1 89 ? 21.056 0.864 -16.093 1.00 66.94 89 LYS A N 1
ATOM 705 C CA . LYS A 1 89 ? 21.280 1.996 -17.010 1.00 66.94 89 LYS A CA 1
ATOM 706 C C . LYS A 1 89 ? 22.753 2.357 -17.217 1.00 66.94 89 LYS A C 1
ATOM 708 O O . LYS A 1 89 ? 23.095 2.872 -18.278 1.00 66.94 89 LYS A O 1
ATOM 713 N N . CYS A 1 90 ? 23.614 2.133 -16.224 1.00 63.19 90 CYS A N 1
ATOM 714 C CA . CYS A 1 90 ? 25.056 2.35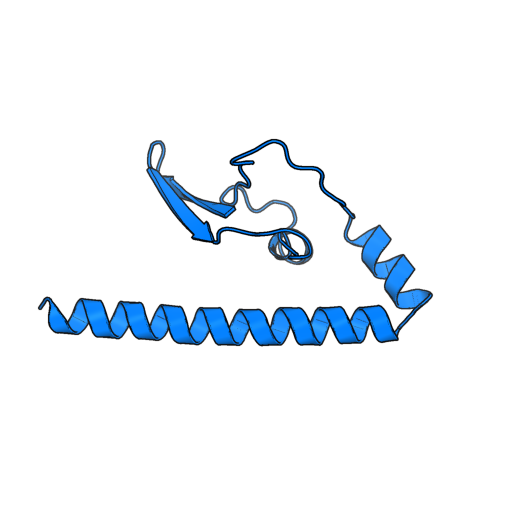8 -16.359 1.00 63.19 90 CYS A CA 1
ATOM 715 C C . CYS A 1 90 ? 25.772 1.257 -17.154 1.00 63.19 90 CYS A C 1
ATOM 717 O O . CYS A 1 90 ? 26.847 1.520 -17.675 1.00 63.19 90 CYS A O 1
ATOM 719 N N . ARG A 1 91 ? 25.219 0.040 -17.247 1.00 58.22 91 ARG A N 1
ATOM 720 C CA . ARG A 1 91 ? 25.801 -1.056 -18.046 1.00 58.22 91 ARG A CA 1
ATOM 721 C C . ARG A 1 91 ? 25.488 -0.944 -19.540 1.00 58.22 91 ARG A C 1
ATOM 723 O O . ARG A 1 91 ? 26.194 -1.539 -20.344 1.00 58.22 91 ARG A O 1
ATOM 730 N N . GLU A 1 92 ? 24.439 -0.210 -19.895 1.00 57.44 92 GLU A N 1
ATOM 731 C CA . GLU A 1 92 ? 23.978 -0.005 -21.276 1.00 57.44 92 GLU A CA 1
ATOM 732 C C . GLU A 1 92 ? 24.568 1.257 -21.943 1.00 57.44 92 GLU A C 1
ATOM 734 O O . GLU A 1 92 ? 24.170 1.607 -23.055 1.00 57.44 92 GLU A O 1
ATOM 739 N N . ARG A 1 93 ? 25.494 1.958 -21.272 1.00 48.62 93 ARG A N 1
ATOM 740 C CA . ARG A 1 93 ? 26.188 3.164 -21.754 1.00 48.62 93 ARG A CA 1
ATOM 741 C C . ARG A 1 93 ? 27.679 2.911 -21.910 1.00 48.62 93 ARG A C 1
ATOM 743 O O . ARG A 1 93 ? 28.247 3.489 -22.860 1.00 48.62 93 ARG A O 1
#

Radius of gyration: 16.08 Å; chains: 1; bounding box: 38×25×43 Å

pLDDT: mean 85.94, std 10.07, range [48.62, 96.88]

Secondary structure (DSSP, 8-state):
-EEE-SSS-EEE-----TT----THHHH-TT-TTEE---SSS-------HHHHHHHHHH-HHHHHHHHHHHHHHHHHHHHHHHHHHHHHHHT-